Protein AF-A0A8S3I400-F1 (afdb_monomer_lite)

Sequence (144 aa):
MKLLLIFNLLINSFGHQGDKDVPHAIVFVHHGLHIEIQIDCKNGRNDIAGIKDVIIESALTTIVDCEDSIAAVDVYDKIQLYRNWLGLMKGNFEARLMQGHKTIVRELHPDRIYNPKTDNELRLSSRSLLFIRHVGRLLYTDVI

InterPro domains:
  IPR006253 Malate synthase G [PTHR42739] (15-144)
  IPR011076 Malate synthase superfamily [SSF51645] (14-143)
  IPR046363 Malate synthase, N-terminal and TIM-barrel domains [G3DSA:3.20.20.360] (20-144)

Secondary structure (DSSP, 8-state):
-HHHHHHHHHHH-SEEEE-SSSEEEEEEEETTEEEEEEE-TTTSTTSTT-EEEEEE----EEEEESSTTS---SHHHHHHHHHHHHHHHHT--EEEEEETTEEEEEEPPPPEEEEESSSS-EEE--SPEEEEE---TT---TT-

Structure (mmCIF, N/CA/C/O backbone):
data_AF-A0A8S3I400-F1
#
_entry.id   AF-A0A8S3I400-F1
#
loop_
_atom_site.group_PDB
_atom_site.id
_atom_site.type_symbol
_atom_site.label_atom_id
_atom_site.label_alt_id
_atom_site.label_comp_id
_atom_site.label_asym_id
_atom_site.label_entity_id
_atom_site.label_seq_id
_atom_site.pdbx_PDB_ins_code
_atom_site.Cartn_x
_atom_site.Cartn_y
_atom_site.Cartn_z
_atom_site.occupancy
_atom_site.B_iso_or_equiv
_atom_site.auth_seq_id
_atom_site.auth_comp_id
_atom_site.auth_asym_id
_atom_site.auth_atom_id
_atom_site.pdbx_PDB_model_num
ATOM 1 N N . MET A 1 1 ? -20.580 12.232 27.233 1.00 61.66 1 MET A N 1
ATOM 2 C CA . MET A 1 1 ? -20.770 12.555 25.798 1.00 61.66 1 MET A CA 1
ATOM 3 C C . MET A 1 1 ? -19.724 11.884 24.900 1.00 61.66 1 MET A C 1
ATOM 5 O O . MET A 1 1 ? -20.120 11.188 23.981 1.00 61.66 1 MET A O 1
ATOM 9 N N . LYS A 1 2 ? -18.416 12.001 25.192 1.00 67.94 2 LYS A N 1
ATOM 10 C CA . LYS A 1 2 ? -17.308 11.408 24.407 1.00 67.94 2 LYS A CA 1
ATOM 11 C C . LYS A 1 2 ? -17.370 9.873 24.255 1.00 67.94 2 LYS A C 1
ATOM 13 O O . LYS A 1 2 ? -17.333 9.379 23.136 1.00 67.94 2 LYS A O 1
ATOM 18 N N . LEU A 1 3 ? -17.580 9.138 25.358 1.00 66.88 3 LEU A N 1
ATOM 19 C CA . LEU A 1 3 ? -17.759 7.674 25.333 1.00 66.88 3 LEU A CA 1
ATOM 20 C C . LEU A 1 3 ? -18.940 7.232 24.456 1.00 66.88 3 LEU A C 1
ATOM 22 O O . LEU A 1 3 ? -18.824 6.267 23.717 1.00 66.88 3 LEU A O 1
ATOM 26 N N . LEU A 1 4 ? -20.063 7.957 24.509 1.00 71.19 4 LEU A N 1
ATOM 27 C CA . LEU A 1 4 ? -21.263 7.634 23.730 1.00 71.19 4 LEU A CA 1
ATOM 28 C C . LEU A 1 4 ? -20.998 7.745 22.218 1.00 71.19 4 LEU A C 1
ATOM 30 O O . LEU A 1 4 ? -21.506 6.955 21.429 1.00 71.19 4 LEU A O 1
ATOM 34 N N . LEU A 1 5 ? -20.173 8.717 21.821 1.00 73.62 5 LEU A N 1
ATOM 35 C CA . LEU A 1 5 ? -19.818 8.966 20.426 1.00 73.62 5 LEU A CA 1
ATOM 36 C C . LEU A 1 5 ? -18.880 7.874 19.887 1.00 73.62 5 LEU A C 1
ATOM 38 O O . LEU A 1 5 ? -19.126 7.333 18.812 1.00 73.62 5 LEU A O 1
ATOM 42 N N . ILE A 1 6 ? -17.868 7.487 20.672 1.00 75.38 6 ILE A N 1
ATOM 43 C CA . ILE A 1 6 ? -16.962 6.370 20.349 1.00 75.38 6 ILE A CA 1
ATOM 44 C C . ILE A 1 6 ? -17.730 5.043 20.30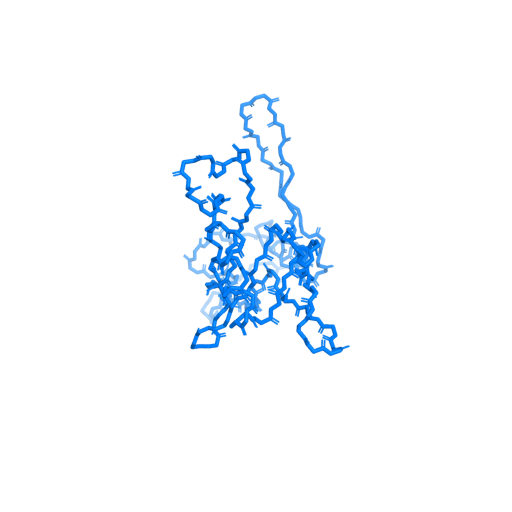3 1.00 75.38 6 ILE A C 1
ATOM 46 O O . ILE A 1 6 ? -17.540 4.253 19.382 1.00 75.38 6 ILE A O 1
ATOM 50 N N . PHE A 1 7 ? -18.652 4.822 21.241 1.00 76.25 7 PHE A N 1
ATOM 51 C CA . PHE A 1 7 ? -19.504 3.635 21.255 1.00 76.25 7 PHE A CA 1
ATOM 52 C C . PHE A 1 7 ? -20.359 3.531 19.982 1.00 76.25 7 PHE A C 1
ATOM 54 O O . PHE A 1 7 ? -20.394 2.480 19.346 1.00 76.25 7 PHE A O 1
ATOM 61 N N . ASN A 1 8 ? -20.973 4.634 19.540 1.00 76.94 8 ASN A N 1
ATOM 62 C CA . ASN A 1 8 ? -21.741 4.667 18.289 1.00 76.94 8 ASN A CA 1
ATOM 63 C C . ASN A 1 8 ? -20.881 4.403 17.043 1.00 76.94 8 ASN A C 1
ATOM 65 O O . ASN A 1 8 ? -21.329 3.724 16.116 1.00 76.94 8 ASN A O 1
ATOM 69 N N . LEU A 1 9 ? -19.644 4.906 17.019 1.00 77.62 9 LEU A N 1
ATOM 70 C CA . LEU A 1 9 ? -18.678 4.607 15.959 1.00 77.62 9 LEU A CA 1
ATOM 71 C C . LEU A 1 9 ? -18.326 3.115 15.939 1.00 77.62 9 LEU A C 1
ATOM 73 O O . LEU A 1 9 ? -18.362 2.484 14.881 1.00 77.62 9 LEU A O 1
ATOM 77 N N . LEU A 1 10 ? -18.078 2.524 17.110 1.00 78.81 10 LEU A N 1
ATOM 78 C CA . LEU A 1 10 ? -17.818 1.095 17.227 1.00 78.81 10 LEU A CA 1
ATOM 79 C C . LEU A 1 10 ? -19.000 0.253 16.751 1.00 78.81 10 LEU A C 1
ATOM 81 O O . LEU A 1 10 ? -18.757 -0.779 16.153 1.00 78.81 10 LEU A O 1
ATOM 85 N N . ILE A 1 11 ? -20.262 0.662 16.909 1.00 79.56 11 ILE A N 1
ATOM 86 C CA . ILE A 1 11 ? -21.420 -0.118 16.415 1.00 79.56 11 ILE A CA 1
ATOM 87 C C . ILE A 1 11 ? -21.418 -0.290 14.891 1.00 79.56 11 ILE A C 1
ATOM 89 O O . ILE A 1 11 ? -21.840 -1.339 14.404 1.00 79.56 11 ILE A O 1
ATOM 93 N N . ASN A 1 12 ? -20.858 0.657 14.137 1.00 82.44 12 ASN A N 1
ATOM 94 C CA . ASN A 1 12 ? -20.844 0.623 12.667 1.00 82.44 12 ASN A CA 1
ATOM 95 C C . ASN A 1 12 ? -19.463 0.322 12.060 1.00 82.44 12 ASN A C 1
ATOM 97 O O . ASN A 1 12 ? -19.325 0.261 10.843 1.00 82.44 12 ASN A O 1
ATOM 101 N N . SER A 1 13 ? -18.439 0.117 12.892 1.00 89.44 13 SER A N 1
ATOM 102 C CA . SER A 1 13 ? -17.085 -0.200 12.430 1.00 89.44 13 SER A CA 1
ATOM 103 C C . SER A 1 13 ? -16.939 -1.615 11.854 1.00 89.44 13 SER A C 1
ATOM 105 O O . SER A 1 13 ? -17.728 -2.518 12.137 1.00 89.44 13 SER A O 1
ATOM 107 N N . PHE A 1 14 ? -15.886 -1.806 11.069 1.00 91.19 14 PHE A N 1
ATOM 108 C CA . PHE A 1 14 ? -15.408 -3.100 10.586 1.00 91.19 14 PHE A CA 1
ATOM 109 C C . PHE A 1 14 ? -14.427 -3.751 11.581 1.00 91.19 14 PHE A C 1
ATOM 111 O O . PHE A 1 14 ? -14.373 -4.972 11.709 1.00 91.19 14 PHE A O 1
ATOM 118 N N . GLY A 1 15 ? -13.712 -2.933 12.358 1.00 93.94 15 GLY A N 1
ATOM 119 C CA . GLY A 1 15 ? -12.801 -3.365 13.415 1.00 93.94 15 GLY A CA 1
ATOM 120 C C . GLY A 1 15 ? -12.207 -2.184 14.181 1.00 93.94 15 GLY A C 1
ATOM 121 O O . GLY A 1 15 ? -12.598 -1.030 13.978 1.00 93.94 15 GLY A O 1
ATOM 122 N N . HIS A 1 16 ? -11.260 -2.469 15.069 1.00 94.31 16 HIS A N 1
ATOM 123 C CA . HIS A 1 16 ? -10.583 -1.463 15.893 1.00 94.31 16 HIS A CA 1
ATOM 124 C C . HIS A 1 16 ? -9.183 -1.924 16.315 1.00 94.31 16 HIS A C 1
ATOM 126 O O . HIS A 1 16 ? -8.850 -3.096 16.174 1.00 94.31 16 HIS A O 1
ATOM 132 N N . GLN A 1 17 ? -8.365 -1.019 16.844 1.00 94.81 17 GLN A N 1
ATOM 133 C CA . GLN A 1 17 ? -7.117 -1.354 17.534 1.00 94.81 17 GLN A CA 1
ATOM 134 C C . GLN A 1 17 ? -7.123 -0.785 18.952 1.00 94.81 17 GLN A C 1
ATOM 136 O O . GLN A 1 17 ? -7.634 0.313 19.199 1.00 94.81 17 GLN A O 1
ATOM 141 N N . GLY A 1 18 ? -6.490 -1.520 19.866 1.00 91.88 18 GLY A N 1
ATOM 142 C CA . GLY A 1 18 ? -6.445 -1.192 21.288 1.00 91.88 18 GLY A CA 1
ATOM 143 C C . GLY A 1 18 ? -7.588 -1.821 22.074 1.00 91.88 18 GLY A C 1
ATOM 144 O O . GLY A 1 18 ? -8.232 -2.762 21.610 1.00 91.88 18 GLY A O 1
ATOM 145 N N . ASP A 1 19 ? -7.794 -1.299 23.280 1.00 89.12 19 ASP A N 1
ATOM 146 C CA . ASP A 1 19 ? -8.906 -1.690 24.140 1.00 89.12 19 ASP A CA 1
ATOM 147 C C . ASP A 1 19 ? -10.235 -1.261 23.501 1.00 89.12 19 ASP A C 1
ATOM 149 O O . ASP A 1 19 ? -10.331 -0.191 22.899 1.00 89.12 19 ASP A O 1
ATOM 153 N N . LYS A 1 20 ? -11.270 -2.085 23.641 1.00 84.44 20 LYS A N 1
ATOM 154 C CA . LYS A 1 20 ? -12.608 -1.802 23.127 1.00 84.44 20 LYS A CA 1
ATOM 155 C C . LYS A 1 20 ? -13.225 -0.561 23.770 1.00 84.44 20 LYS A C 1
ATOM 157 O O . LYS A 1 20 ? -13.954 0.163 23.093 1.00 84.44 20 LYS A O 1
ATOM 162 N N . ASP A 1 21 ? -12.919 -0.299 25.038 1.00 85.38 21 ASP A N 1
ATOM 163 C CA . ASP A 1 21 ? -13.467 0.853 25.761 1.00 85.38 21 ASP A CA 1
ATOM 164 C C . ASP A 1 21 ? -12.724 2.154 25.423 1.00 85.38 21 ASP A C 1
ATOM 166 O O . ASP A 1 21 ? -13.293 3.248 25.496 1.00 85.38 21 ASP A O 1
ATOM 170 N N . VAL A 1 22 ? -11.453 2.040 25.018 1.00 88.06 22 VAL A N 1
ATOM 171 C CA . VAL A 1 22 ? -10.588 3.171 24.652 1.00 88.06 22 VAL A CA 1
ATOM 172 C C . VAL A 1 22 ? -9.752 2.820 23.408 1.00 88.06 22 VAL A C 1
ATOM 174 O O . VAL A 1 22 ? -8.528 2.662 23.499 1.00 88.06 22 VAL A O 1
ATOM 177 N N . PRO A 1 23 ? -10.384 2.682 22.228 1.00 92.69 23 PRO A N 1
ATOM 178 C CA . PRO A 1 23 ? -9.670 2.326 21.010 1.00 92.69 23 PRO A CA 1
ATOM 179 C C . PRO A 1 23 ? -8.771 3.483 20.573 1.00 92.69 23 PRO A C 1
ATOM 181 O O . PRO A 1 23 ? -9.149 4.651 20.678 1.00 92.69 23 PRO A O 1
ATOM 184 N N . HIS A 1 24 ? -7.598 3.166 20.027 1.00 94.94 24 HIS A N 1
ATOM 185 C CA . HIS A 1 24 ? -6.723 4.167 19.401 1.00 94.94 24 HIS A CA 1
ATOM 186 C C . HIS A 1 24 ? -6.878 4.217 17.875 1.00 94.94 24 HIS A C 1
ATOM 188 O O . HIS A 1 24 ? -6.395 5.154 17.238 1.00 94.94 24 HIS A O 1
ATOM 194 N N . ALA A 1 25 ? -7.577 3.244 17.285 1.00 95.56 25 ALA A N 1
ATOM 195 C CA . ALA A 1 25 ? -8.002 3.276 15.891 1.00 95.56 25 ALA A CA 1
ATOM 196 C C . ALA A 1 25 ? -9.342 2.554 15.714 1.00 95.56 25 ALA A C 1
ATOM 198 O O . ALA A 1 25 ? -9.575 1.516 16.334 1.00 95.56 25 ALA A O 1
ATOM 199 N N . ILE A 1 26 ? -10.205 3.081 14.849 1.00 95.19 26 ILE A N 1
ATOM 200 C CA . ILE A 1 26 ? -11.470 2.452 14.448 1.00 95.19 26 ILE A CA 1
ATOM 201 C C . ILE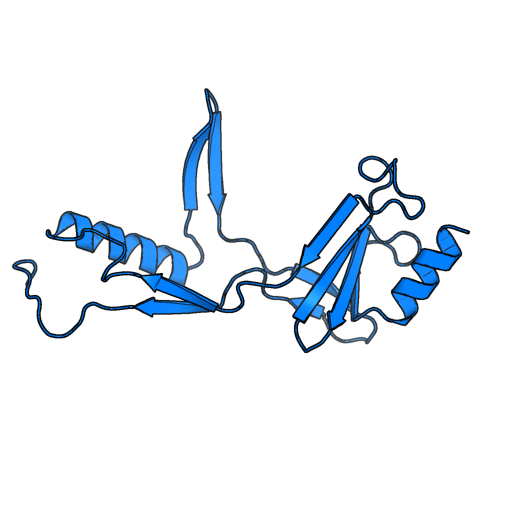 A 1 26 ? -11.516 2.444 12.924 1.00 95.19 26 ILE A C 1
ATOM 203 O O . ILE A 1 26 ? -11.361 3.498 12.309 1.00 95.19 26 ILE A O 1
ATOM 207 N N . VAL A 1 27 ? -11.726 1.274 12.319 1.00 95.56 27 VAL A N 1
ATOM 208 C CA . VAL A 1 27 ? -11.762 1.118 10.859 1.00 95.56 27 VAL A CA 1
ATOM 209 C C . VAL A 1 27 ? -13.187 0.895 10.366 1.00 95.56 27 VAL A C 1
ATOM 211 O O . VAL A 1 27 ? -13.958 0.150 10.969 1.00 95.56 27 VAL A O 1
ATOM 214 N N . PHE A 1 28 ? -13.530 1.540 9.259 1.00 94.75 28 PHE A N 1
ATOM 215 C CA . PHE A 1 28 ? -14.806 1.466 8.555 1.00 94.75 28 PHE A CA 1
ATOM 216 C C . PHE A 1 28 ? -14.575 1.048 7.109 1.00 94.75 28 PHE A C 1
ATOM 218 O O . PHE A 1 28 ? -13.464 1.179 6.598 1.00 94.75 28 PHE A O 1
ATOM 225 N N . VAL A 1 29 ? -15.640 0.601 6.445 1.00 93.19 29 VAL A N 1
ATOM 226 C CA . VAL A 1 29 ? -15.639 0.323 5.007 1.00 93.19 29 VAL A CA 1
ATOM 227 C C . VAL A 1 29 ? -16.774 1.096 4.352 1.00 93.19 29 VAL A C 1
ATOM 229 O O . VAL A 1 29 ? -17.924 1.007 4.786 1.00 93.19 29 VAL A O 1
ATOM 232 N N . HIS A 1 30 ? -16.459 1.838 3.293 1.00 93.94 30 HIS A N 1
ATOM 233 C CA . HIS A 1 30 ? -17.443 2.528 2.467 1.00 93.94 30 HIS A CA 1
ATOM 234 C C . HIS A 1 30 ? -17.066 2.400 0.990 1.00 93.94 30 HIS A C 1
ATOM 236 O O . HIS A 1 30 ? -15.926 2.650 0.618 1.00 93.94 30 HIS A O 1
ATOM 242 N N . HIS A 1 31 ? -18.011 1.963 0.151 1.00 95.56 31 HIS A N 1
ATOM 243 C CA . HIS A 1 31 ? -17.766 1.635 -1.265 1.00 95.56 31 HIS A CA 1
ATOM 244 C C . HIS A 1 31 ? -16.550 0.714 -1.495 1.00 95.56 31 HIS A C 1
ATOM 246 O O . HIS A 1 31 ? -15.833 0.850 -2.480 1.00 95.56 31 HIS A O 1
ATOM 252 N N . GLY A 1 32 ? -16.313 -0.225 -0.574 1.00 93.06 32 GLY A N 1
ATOM 253 C CA . GLY A 1 32 ? -15.189 -1.162 -0.645 1.00 93.06 32 GLY A CA 1
ATOM 254 C C . GLY A 1 32 ? -13.828 -0.580 -0.251 1.00 93.06 32 GLY A C 1
ATOM 255 O O . GLY A 1 32 ? -12.852 -1.317 -0.300 1.00 93.06 32 GLY A O 1
ATOM 256 N N . LEU A 1 33 ? -13.759 0.692 0.161 1.00 95.38 33 LEU A N 1
ATOM 257 C CA . LEU A 1 33 ? -12.539 1.341 0.645 1.00 95.38 33 LEU A CA 1
ATOM 258 C C . LEU A 1 33 ? -12.546 1.471 2.166 1.00 95.38 33 LEU A C 1
ATOM 260 O O . LEU A 1 33 ? -13.573 1.803 2.773 1.00 95.38 33 LEU A O 1
ATOM 264 N N . HIS A 1 34 ? -11.384 1.252 2.770 1.00 95.75 34 HIS A N 1
ATOM 265 C CA . HIS A 1 34 ? -11.196 1.371 4.208 1.00 95.75 34 HIS A CA 1
ATOM 266 C C . HIS A 1 34 ? -10.922 2.817 4.637 1.00 95.75 34 HIS A C 1
ATOM 268 O O . HIS A 1 34 ? -10.152 3.552 4.014 1.00 95.75 34 HIS A O 1
ATOM 274 N N . ILE A 1 35 ? -11.528 3.210 5.758 1.00 96.75 35 ILE A N 1
ATOM 275 C CA . ILE A 1 35 ? -11.298 4.497 6.421 1.00 96.75 35 ILE A CA 1
ATOM 276 C C . ILE A 1 35 ? -10.974 4.215 7.883 1.00 96.75 35 ILE A C 1
ATOM 278 O O . ILE A 1 35 ? -11.775 3.605 8.587 1.00 96.75 35 ILE A O 1
ATOM 282 N N . GLU A 1 36 ? -9.818 4.665 8.355 1.00 96.38 36 GLU A N 1
ATOM 283 C CA . GLU A 1 36 ? -9.401 4.547 9.749 1.00 96.38 36 GLU A CA 1
ATOM 284 C C . GLU A 1 36 ? -9.444 5.907 10.436 1.00 96.38 36 GLU A C 1
ATOM 286 O O . GLU A 1 36 ? -8.751 6.842 10.042 1.00 96.38 36 GLU A O 1
ATOM 291 N N . ILE A 1 37 ? -10.219 5.993 11.512 1.00 95.88 37 ILE A N 1
ATOM 292 C CA . ILE A 1 37 ? -10.195 7.127 12.430 1.00 95.88 37 ILE A CA 1
ATOM 293 C C . ILE A 1 37 ? -9.192 6.806 13.531 1.00 95.88 37 ILE A C 1
ATOM 295 O O . ILE A 1 37 ? -9.379 5.837 14.272 1.00 95.88 37 ILE A O 1
ATOM 299 N N . GLN A 1 38 ? -8.148 7.622 13.658 1.00 96.50 38 GLN A N 1
AT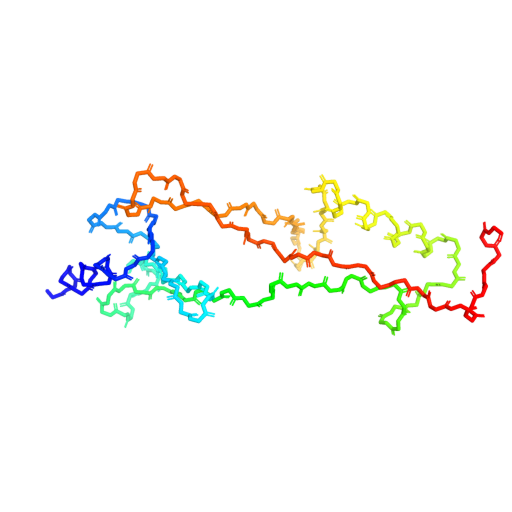OM 300 C CA . GLN A 1 38 ? -7.166 7.476 14.724 1.00 96.50 38 GLN A CA 1
ATOM 301 C C . GLN A 1 38 ? -7.494 8.381 15.908 1.00 96.50 38 GLN A C 1
ATOM 303 O O . GLN A 1 38 ? -7.730 9.581 15.749 1.00 96.50 38 GLN A O 1
ATOM 308 N N . ILE A 1 39 ? -7.442 7.816 17.110 1.00 94.50 39 ILE A N 1
ATOM 309 C CA . ILE A 1 39 ? -7.822 8.486 18.352 1.00 94.50 39 ILE A CA 1
ATOM 310 C C . ILE A 1 39 ? -6.601 8.558 19.267 1.00 94.50 39 ILE A C 1
ATOM 312 O O . ILE A 1 39 ? -5.951 7.557 19.560 1.00 94.50 39 ILE A O 1
ATOM 316 N N . ASP A 1 40 ? -6.286 9.766 19.721 1.00 94.19 40 ASP A N 1
ATOM 317 C CA . ASP A 1 40 ? -5.239 10.036 20.699 1.00 94.19 40 ASP A CA 1
ATOM 318 C C . ASP A 1 40 ? -5.555 11.363 21.384 1.00 94.19 40 ASP A C 1
ATOM 320 O O . ASP A 1 40 ? -5.443 12.427 20.782 1.00 94.19 40 ASP A O 1
ATOM 324 N N . CYS A 1 41 ? -5.921 11.328 22.664 1.00 88.94 41 CYS A N 1
ATOM 325 C CA . CYS A 1 41 ? -6.326 12.538 23.380 1.00 88.94 41 CYS A CA 1
ATOM 326 C C . CYS A 1 41 ? -5.202 13.579 23.519 1.00 88.94 41 CYS A C 1
ATOM 328 O O . CYS A 1 41 ? -5.499 14.762 23.688 1.00 88.94 41 CYS A O 1
ATOM 330 N N . LYS A 1 42 ? -3.926 13.173 23.449 1.00 93.44 42 LYS A N 1
ATOM 331 C CA . LYS A 1 42 ? -2.798 14.108 23.534 1.00 93.44 42 LYS A CA 1
ATOM 332 C C . LYS A 1 42 ? -2.644 14.894 22.234 1.00 93.44 42 LYS A C 1
ATOM 334 O O . LYS A 1 42 ? -2.472 16.112 22.271 1.00 93.44 42 LYS A O 1
ATOM 339 N N . ASN A 1 43 ? -2.718 14.196 21.102 1.00 94.38 43 ASN A N 1
ATOM 340 C CA . ASN A 1 43 ? -2.499 14.777 19.776 1.00 94.38 43 ASN A CA 1
ATOM 341 C C . ASN A 1 43 ? -3.790 15.348 19.153 1.00 94.38 43 ASN A C 1
ATOM 343 O O . ASN A 1 43 ? -3.743 16.375 18.487 1.00 94.38 43 ASN A O 1
ATOM 347 N N . GLY A 1 44 ? -4.949 14.763 19.455 1.00 91.31 44 GLY A N 1
ATOM 348 C CA . GLY A 1 44 ? -6.292 15.198 19.053 1.00 91.31 44 GLY A CA 1
ATOM 349 C C . GLY A 1 44 ? -6.981 16.112 20.070 1.00 91.31 44 GLY A C 1
ATOM 350 O O . GLY A 1 44 ? -8.203 16.119 20.175 1.00 91.31 44 GLY A O 1
ATOM 351 N N . ARG A 1 45 ? -6.220 16.872 20.868 1.00 92.69 45 ARG A N 1
ATOM 352 C CA . ARG A 1 45 ? -6.746 17.687 21.987 1.00 92.69 45 ARG A CA 1
ATOM 353 C C . ARG A 1 45 ? -7.784 18.747 21.589 1.00 92.69 45 ARG A C 1
ATOM 355 O O . ARG A 1 45 ? -8.545 19.194 22.439 1.00 92.69 45 ARG A O 1
ATOM 362 N N . ASN A 1 46 ? -7.790 19.156 20.320 1.00 92.69 46 ASN A N 1
ATOM 363 C CA . ASN A 1 46 ? -8.729 20.141 19.780 1.00 92.69 46 ASN A CA 1
ATOM 364 C C . ASN A 1 46 ? -10.041 19.504 19.290 1.00 92.69 46 ASN A C 1
ATOM 366 O O . ASN A 1 46 ? -10.962 20.227 18.921 1.00 92.69 46 ASN A O 1
ATOM 370 N N . ASP A 1 47 ? -10.127 18.174 19.277 1.00 91.19 47 ASP A N 1
ATOM 371 C CA . ASP A 1 47 ? -11.309 17.432 18.867 1.00 91.19 47 ASP A CA 1
ATOM 372 C C . ASP A 1 47 ? -12.042 16.850 20.087 1.00 91.19 47 ASP A C 1
ATOM 374 O O . ASP A 1 47 ? -11.450 16.267 21.005 1.00 91.19 47 ASP A O 1
ATOM 378 N N . ILE A 1 48 ? -13.372 16.981 20.093 1.00 89.00 48 ILE A N 1
ATOM 379 C CA . ILE A 1 48 ? -14.206 16.533 21.216 1.00 89.00 48 ILE A CA 1
ATO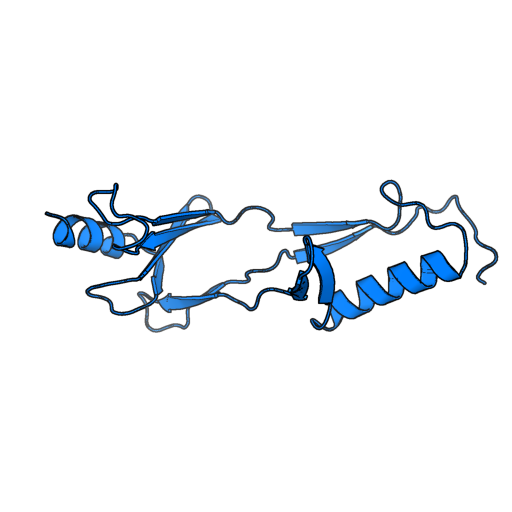M 380 C C . ILE A 1 48 ? -14.093 15.020 21.399 1.00 89.00 48 ILE A C 1
ATOM 382 O O . ILE A 1 48 ? -14.086 14.571 22.543 1.00 89.00 48 ILE A O 1
ATOM 386 N N . ALA A 1 49 ? -13.948 14.242 20.324 1.00 87.25 49 ALA A N 1
ATOM 387 C CA . ALA A 1 49 ? -13.757 12.793 20.349 1.00 87.25 49 ALA A CA 1
ATOM 388 C C . ALA A 1 49 ? -12.281 12.372 20.506 1.00 87.25 49 ALA A C 1
ATOM 390 O O . ALA A 1 49 ? -12.013 11.220 20.838 1.00 87.25 49 ALA A O 1
ATOM 391 N N . GLY A 1 50 ? -11.333 13.313 20.446 1.00 92.06 50 GLY A N 1
ATOM 392 C CA . GLY A 1 50 ? -9.899 13.035 20.540 1.00 92.06 50 GLY A CA 1
ATOM 393 C C . GLY A 1 50 ? -9.314 12.481 19.242 1.00 92.06 50 GLY A C 1
ATOM 394 O O . GLY A 1 50 ? -8.292 11.797 19.287 1.00 92.06 50 GLY A O 1
ATOM 395 N N . ILE A 1 51 ? -9.967 12.735 18.105 1.00 93.50 51 ILE A N 1
ATOM 396 C CA . ILE A 1 51 ? -9.486 12.323 16.786 1.00 93.50 51 ILE A CA 1
ATOM 397 C C . ILE A 1 51 ? -8.189 13.076 16.482 1.00 93.50 51 ILE A C 1
ATOM 399 O O . ILE A 1 51 ? -8.153 14.307 16.525 1.00 93.50 51 ILE A O 1
ATOM 403 N N . LYS A 1 52 ? -7.118 12.332 16.193 1.00 96.19 52 LYS A N 1
ATOM 404 C CA . LYS A 1 52 ? -5.826 12.903 15.784 1.00 96.19 52 LYS A CA 1
ATOM 405 C C . LYS A 1 52 ? -5.625 12.906 14.272 1.00 96.19 52 LYS A C 1
ATOM 407 O O . LYS A 1 52 ? -4.914 13.773 13.782 1.00 96.19 52 LYS A O 1
ATOM 412 N N . ASP A 1 53 ? -6.201 11.935 13.565 1.00 97.19 53 ASP A N 1
ATOM 413 C CA . ASP A 1 53 ? -5.996 11.760 12.128 1.00 97.19 53 ASP A CA 1
ATOM 414 C C . ASP A 1 53 ? -7.086 10.871 11.509 1.00 97.19 53 ASP A C 1
ATOM 416 O O . ASP A 1 53 ? -7.763 10.113 12.217 1.00 97.19 53 ASP A O 1
ATOM 420 N N . VAL A 1 54 ? -7.222 10.946 10.186 1.00 96.19 54 VAL A N 1
ATOM 421 C CA . VAL A 1 54 ? -8.081 10.079 9.375 1.00 96.19 54 VAL A CA 1
ATOM 422 C C . VAL A 1 54 ? -7.258 9.517 8.221 1.00 96.19 54 VAL A C 1
ATOM 424 O O . VAL A 1 54 ? -6.831 10.247 7.330 1.00 96.19 54 VAL A O 1
ATOM 427 N N . ILE A 1 55 ? -7.066 8.201 8.219 1.00 96.81 55 ILE A N 1
ATOM 428 C CA . ILE A 1 55 ? -6.313 7.495 7.183 1.00 96.81 55 ILE A CA 1
ATOM 429 C C . ILE A 1 55 ? -7.293 6.872 6.198 1.00 96.81 55 ILE A C 1
ATOM 431 O O . ILE A 1 55 ? -8.209 6.150 6.587 1.00 96.81 55 ILE A O 1
ATOM 435 N N . ILE A 1 56 ? -7.079 7.145 4.914 1.00 96.56 56 ILE A N 1
ATOM 436 C CA . ILE A 1 56 ? -7.947 6.695 3.828 1.00 96.56 56 ILE A CA 1
ATOM 437 C C . ILE A 1 56 ? -7.166 5.736 2.933 1.00 96.56 56 ILE A C 1
ATOM 439 O O . ILE A 1 56 ? -6.096 6.072 2.413 1.00 96.56 56 ILE A O 1
ATOM 443 N N . GLU A 1 57 ? -7.718 4.543 2.734 1.00 97.25 57 GLU A N 1
ATOM 444 C CA . GLU A 1 57 ? -7.239 3.622 1.713 1.00 97.25 57 GLU A CA 1
ATOM 445 C C . GLU A 1 57 ? -7.461 4.231 0.324 1.00 97.25 57 GLU A C 1
ATOM 447 O O . GLU A 1 57 ? -8.557 4.677 -0.012 1.00 97.25 57 GLU A O 1
ATOM 452 N N . SER A 1 58 ? -6.396 4.300 -0.471 1.00 95.94 58 SER A N 1
ATOM 453 C CA . SER A 1 58 ? -6.390 5.105 -1.696 1.00 95.94 58 SER A CA 1
ATOM 454 C C . SER A 1 58 ? -5.653 4.422 -2.841 1.00 95.94 58 SER A C 1
ATOM 456 O O . SER A 1 58 ? -6.287 3.889 -3.746 1.00 95.94 58 SER A O 1
ATOM 458 N N . ALA A 1 59 ? -4.320 4.423 -2.821 1.00 97.19 59 ALA A N 1
ATOM 459 C CA . ALA A 1 59 ? -3.495 3.792 -3.849 1.00 97.19 59 ALA A CA 1
ATOM 460 C C . ALA A 1 59 ? -3.560 2.254 -3.744 1.00 97.19 59 ALA A C 1
ATOM 462 O O . ALA A 1 59 ? -2.625 1.621 -3.263 1.00 97.19 59 ALA A O 1
ATOM 463 N N . LEU A 1 60 ? -4.683 1.667 -4.176 1.00 97.56 60 LEU A N 1
ATOM 464 C CA . LEU A 1 60 ? -4.929 0.219 -4.173 1.00 97.56 60 LEU A CA 1
ATOM 465 C C . LEU A 1 60 ? -3.940 -0.532 -5.067 1.00 97.56 60 LEU A C 1
ATOM 467 O O . LEU A 1 60 ? -3.504 -1.635 -4.743 1.00 97.56 60 LEU A O 1
ATOM 471 N N . THR A 1 61 ? -3.607 0.077 -6.204 1.00 98.19 61 THR A N 1
ATOM 472 C CA . THR A 1 61 ? -2.649 -0.447 -7.173 1.00 98.19 61 THR A CA 1
ATOM 473 C C . THR A 1 61 ? -1.636 0.623 -7.550 1.00 98.19 61 THR A C 1
ATOM 475 O O . THR A 1 61 ? -1.959 1.811 -7.614 1.00 98.19 61 THR A O 1
ATOM 478 N N . THR A 1 62 ? -0.411 0.208 -7.852 1.00 98.38 62 THR A N 1
ATOM 479 C CA . THR A 1 62 ? 0.671 1.091 -8.284 1.00 98.38 62 THR A CA 1
ATOM 480 C C . THR A 1 62 ? 1.420 0.432 -9.423 1.00 98.38 62 THR A C 1
ATOM 482 O O . THR A 1 62 ? 1.781 -0.739 -9.346 1.00 98.38 62 THR A O 1
ATOM 485 N N . ILE A 1 63 ? 1.672 1.197 -10.478 1.00 98.38 63 ILE A N 1
ATOM 486 C CA . ILE A 1 63 ? 2.515 0.771 -11.589 1.00 98.38 63 ILE A CA 1
ATOM 487 C C . ILE A 1 63 ? 3.937 1.240 -11.284 1.00 98.38 63 ILE A C 1
ATOM 489 O O . ILE A 1 63 ? 4.206 2.439 -11.250 1.00 98.38 63 ILE A O 1
ATOM 493 N N . VAL A 1 64 ? 4.837 0.291 -11.039 1.00 97.88 64 VAL A N 1
ATOM 494 C CA . VAL A 1 64 ? 6.278 0.529 -10.986 1.00 97.88 64 VAL A CA 1
ATOM 495 C C . VAL A 1 64 ? 6.763 0.656 -12.417 1.00 97.88 64 VAL A C 1
ATOM 497 O O . VAL A 1 64 ? 6.769 -0.303 -13.192 1.00 97.88 64 VAL A O 1
ATOM 500 N N . ASP A 1 65 ? 7.098 1.880 -12.782 1.00 97.88 65 ASP A N 1
ATOM 501 C CA . ASP A 1 65 ? 7.311 2.240 -14.165 1.00 97.88 65 ASP A CA 1
ATOM 502 C C . ASP A 1 65 ? 8.777 2.112 -14.581 1.00 97.88 65 ASP A C 1
ATOM 504 O O . ASP A 1 65 ? 9.676 2.625 -13.917 1.00 97.88 65 ASP A O 1
ATOM 508 N N . CYS A 1 66 ? 8.999 1.405 -15.686 1.00 96.31 66 CYS A N 1
ATOM 509 C CA . CYS A 1 66 ? 10.309 1.185 -16.288 1.00 96.31 66 CYS A CA 1
ATOM 510 C C . CYS A 1 66 ? 10.394 1.768 -17.710 1.00 96.31 66 CYS A C 1
ATOM 512 O O . CYS A 1 66 ? 11.311 1.414 -18.454 1.00 96.31 66 CYS A O 1
ATOM 514 N N . GLU A 1 67 ? 9.422 2.604 -18.089 1.00 95.81 67 GLU A N 1
ATOM 515 C CA . GLU A 1 67 ? 9.257 3.166 -19.428 1.00 95.81 67 GLU A CA 1
ATOM 516 C C . GLU A 1 67 ? 9.396 4.699 -19.407 1.00 95.81 67 GLU A C 1
ATOM 518 O O . GLU A 1 67 ? 10.517 5.196 -19.356 1.00 95.81 67 GLU A O 1
ATOM 523 N N . ASP A 1 68 ? 8.296 5.458 -19.428 1.00 95.69 68 ASP A N 1
ATOM 524 C CA . ASP A 1 68 ? 8.354 6.892 -19.763 1.00 95.69 68 ASP A CA 1
ATOM 525 C C . ASP A 1 68 ? 8.656 7.826 -18.581 1.00 95.69 68 ASP A C 1
ATOM 527 O O . ASP A 1 68 ? 8.935 9.005 -18.795 1.00 95.69 68 ASP A O 1
ATOM 531 N N . SER A 1 69 ? 8.574 7.358 -17.329 1.00 97.12 69 SER A N 1
ATOM 532 C CA . SER A 1 69 ? 8.887 8.201 -16.157 1.00 97.12 69 SER A CA 1
ATOM 533 C C . SER A 1 69 ? 10.346 8.130 -15.703 1.00 97.12 69 SER A C 1
ATOM 535 O O . SER A 1 69 ? 10.713 8.783 -14.722 1.00 97.12 69 SER A O 1
ATOM 537 N N . ILE A 1 70 ? 11.188 7.365 -16.402 1.00 96.69 70 ILE A N 1
ATOM 538 C CA . ILE A 1 70 ? 12.599 7.179 -16.062 1.00 96.69 70 ILE A CA 1
ATOM 539 C C . ILE A 1 70 ? 13.504 7.347 -17.286 1.00 96.69 70 ILE A C 1
ATOM 541 O O . ILE A 1 70 ? 13.086 7.169 -18.425 1.00 96.69 70 ILE A O 1
ATOM 545 N N . ALA A 1 71 ? 14.781 7.630 -17.039 1.00 95.75 71 ALA A N 1
ATOM 546 C CA . ALA A 1 71 ? 15.836 7.497 -18.035 1.00 95.75 71 ALA A CA 1
ATOM 547 C C . ALA A 1 71 ? 16.705 6.296 -17.646 1.00 95.75 71 ALA A C 1
ATOM 549 O O . ALA A 1 71 ? 17.369 6.337 -16.615 1.00 95.75 71 ALA A O 1
ATOM 550 N N . ALA A 1 72 ? 16.651 5.221 -18.436 1.00 95.50 72 ALA A N 1
ATOM 551 C CA . ALA A 1 72 ? 17.481 4.034 -18.243 1.00 95.50 72 ALA A CA 1
ATOM 552 C C . ALA A 1 72 ? 18.049 3.562 -19.582 1.00 95.50 72 ALA A C 1
ATOM 554 O O . ALA A 1 72 ? 17.383 2.817 -20.316 1.00 95.50 72 ALA A O 1
ATOM 555 N N . VAL A 1 73 ? 19.254 4.036 -19.895 1.00 94.38 73 VAL A N 1
ATOM 556 C CA . VAL A 1 73 ? 19.859 3.947 -21.234 1.00 94.38 73 VAL A CA 1
ATOM 557 C C . VAL A 1 73 ? 21.023 2.968 -21.303 1.00 94.38 73 VAL A C 1
ATOM 559 O O . VAL A 1 73 ? 21.304 2.466 -22.386 1.00 94.38 73 VAL A O 1
ATOM 562 N N . ASP A 1 74 ? 21.657 2.663 -20.169 1.00 94.75 74 ASP A N 1
ATOM 563 C CA . ASP A 1 74 ? 22.798 1.752 -20.102 1.00 94.75 74 ASP A CA 1
ATOM 564 C C . ASP A 1 74 ? 22.577 0.567 -19.142 1.00 94.75 74 ASP A C 1
ATOM 566 O O . ASP A 1 74 ? 21.532 0.407 -18.498 1.00 94.75 74 ASP A O 1
ATOM 570 N N . VAL A 1 75 ? 23.582 -0.309 -19.063 1.00 96.56 75 VAL A N 1
ATOM 571 C CA . VAL A 1 75 ? 23.561 -1.497 -18.200 1.00 96.56 75 VAL A CA 1
ATOM 572 C C . VAL A 1 75 ? 23.423 -1.157 -16.714 1.00 96.56 75 VAL A C 1
ATOM 574 O O . VAL A 1 75 ? 22.761 -1.894 -15.977 1.00 96.56 75 VAL A O 1
ATOM 577 N N . TYR A 1 76 ? 24.013 -0.056 -16.251 1.00 96.50 76 TYR A N 1
ATOM 578 C CA . TYR A 1 76 ? 23.999 0.317 -14.840 1.00 96.50 76 TYR A CA 1
ATOM 579 C C . TYR A 1 76 ? 22.606 0.777 -14.414 1.00 96.50 76 TYR A C 1
ATOM 581 O O . TYR A 1 76 ? 22.116 0.332 -13.368 1.00 96.50 76 TYR A O 1
ATOM 589 N N . ASP A 1 77 ? 21.935 1.556 -15.264 1.00 96.19 77 ASP A N 1
ATOM 590 C CA . ASP A 1 77 ? 20.552 1.976 -15.040 1.00 96.19 77 ASP A CA 1
ATOM 591 C C . ASP A 1 77 ? 19.612 0.765 -14.947 1.00 96.19 77 ASP A C 1
ATOM 593 O O . ASP A 1 77 ? 18.807 0.644 -14.015 1.00 96.19 77 ASP A O 1
ATOM 597 N N . LYS A 1 78 ? 19.742 -0.186 -15.887 1.00 95.25 78 LYS A N 1
ATOM 598 C CA . LYS A 1 78 ? 18.923 -1.412 -15.905 1.00 95.25 78 LYS A CA 1
ATOM 599 C C . LYS A 1 78 ? 19.172 -2.270 -14.666 1.00 95.25 78 LYS A C 1
ATOM 601 O O . LYS A 1 78 ? 18.218 -2.762 -14.062 1.00 95.25 78 LYS A O 1
ATOM 606 N N . ILE A 1 79 ? 20.429 -2.416 -14.240 1.00 96.75 79 ILE A N 1
ATOM 607 C CA . ILE A 1 79 ? 20.774 -3.126 -13.002 1.00 96.75 79 ILE A CA 1
ATOM 608 C C . ILE A 1 79 ? 20.114 -2.458 -11.790 1.00 96.75 79 ILE A C 1
ATOM 610 O O . ILE A 1 79 ? 19.573 -3.159 -10.930 1.00 96.75 79 ILE A O 1
ATOM 614 N N . GLN A 1 80 ? 20.151 -1.126 -11.690 1.00 95.88 80 GLN A N 1
ATOM 615 C CA . GLN A 1 80 ? 19.527 -0.407 -10.577 1.00 95.88 80 GLN A CA 1
ATOM 616 C C . GLN A 1 80 ? 18.010 -0.611 -10.555 1.00 95.88 80 GLN A C 1
ATOM 618 O O . GLN A 1 80 ? 17.446 -0.941 -9.509 1.00 95.88 80 GLN A O 1
ATOM 623 N N . LEU A 1 81 ? 17.364 -0.486 -11.711 1.00 96.25 81 LEU A N 1
ATOM 624 C CA . LEU A 1 81 ? 15.933 -0.705 -11.874 1.00 96.25 81 LEU A CA 1
ATOM 625 C C . LEU A 1 81 ? 15.521 -2.119 -11.452 1.00 96.25 81 LEU A C 1
ATOM 627 O O . LEU A 1 81 ? 14.633 -2.283 -10.610 1.00 96.25 81 LEU A O 1
ATOM 631 N N . TYR A 1 82 ? 16.203 -3.146 -11.965 1.00 95.88 82 TYR A N 1
ATOM 632 C CA . TYR A 1 82 ? 15.887 -4.534 -11.625 1.00 95.88 82 TYR A CA 1
ATOM 633 C C . TYR A 1 82 ? 16.212 -4.871 -10.172 1.00 95.88 82 TYR A C 1
ATOM 635 O O . TYR A 1 82 ? 15.490 -5.654 -9.556 1.00 95.88 82 TYR A O 1
ATOM 643 N N . ARG A 1 83 ? 17.245 -4.256 -9.584 1.00 97.06 83 ARG A N 1
ATOM 644 C CA . ARG A 1 83 ? 17.533 -4.390 -8.151 1.00 97.06 83 ARG A CA 1
ATOM 645 C C . ARG A 1 83 ? 16.401 -3.817 -7.301 1.00 97.06 83 ARG A C 1
ATOM 647 O O . ARG A 1 83 ? 15.992 -4.469 -6.342 1.00 97.06 83 ARG A O 1
ATOM 654 N N . ASN A 1 84 ? 15.881 -2.645 -7.662 1.00 96.62 84 ASN A N 1
ATOM 655 C CA . ASN A 1 84 ? 14.757 -2.033 -6.956 1.00 96.62 84 ASN A CA 1
ATOM 656 C C . ASN A 1 84 ? 13.508 -2.914 -7.056 1.00 96.62 84 ASN A C 1
ATOM 658 O O . ASN A 1 84 ? 12.906 -3.247 -6.036 1.00 96.62 84 ASN A O 1
ATOM 662 N N . TRP A 1 85 ? 13.170 -3.363 -8.269 1.00 97.50 85 TRP A N 1
ATOM 663 C CA . TRP A 1 85 ? 12.047 -4.273 -8.489 1.00 97.50 85 TRP A CA 1
ATOM 664 C C . TRP A 1 85 ? 12.194 -5.581 -7.700 1.00 97.50 85 TRP A C 1
ATOM 666 O O . TRP A 1 85 ? 11.261 -6.006 -7.022 1.00 97.50 85 TRP A O 1
ATOM 676 N N . LEU A 1 86 ? 13.386 -6.185 -7.701 1.00 97.88 86 LEU A N 1
ATOM 677 C CA . LEU A 1 86 ? 13.670 -7.397 -6.932 1.00 97.88 86 LEU A CA 1
ATOM 678 C C . LEU A 1 86 ? 13.486 -7.184 -5.425 1.00 97.88 86 LEU A C 1
ATOM 680 O O . LEU A 1 86 ? 12.925 -8.051 -4.756 1.00 97.88 86 LEU A O 1
ATOM 684 N N . GLY A 1 87 ? 13.948 -6.050 -4.891 1.00 97.56 87 GLY A N 1
ATOM 685 C CA . GLY A 1 87 ? 13.758 -5.706 -3.482 1.00 97.56 87 GLY A CA 1
ATOM 686 C C . GLY A 1 87 ? 12.280 -5.573 -3.117 1.00 97.56 87 GLY A C 1
ATOM 687 O O . GLY A 1 87 ? 11.852 -6.075 -2.076 1.00 97.56 87 GLY A O 1
ATOM 688 N N . LEU A 1 88 ? 11.480 -4.954 -3.995 1.00 97.44 88 LEU A N 1
ATOM 689 C CA . LEU A 1 88 ? 10.029 -4.843 -3.812 1.00 97.44 88 LEU A CA 1
ATOM 690 C C . LEU A 1 88 ? 9.368 -6.226 -3.793 1.00 97.44 88 LEU A C 1
ATOM 692 O O . LEU A 1 88 ? 8.586 -6.514 -2.891 1.00 97.44 88 LEU A O 1
ATOM 696 N N . MET A 1 89 ? 9.733 -7.108 -4.730 1.00 97.31 89 MET A N 1
ATOM 697 C CA . MET A 1 89 ? 9.191 -8.473 -4.807 1.00 97.31 89 MET A CA 1
ATOM 698 C C . MET A 1 89 ? 9.619 -9.367 -3.639 1.00 97.31 89 MET A C 1
ATOM 700 O O . MET A 1 89 ? 8.865 -10.245 -3.229 1.00 97.31 89 MET A O 1
ATOM 704 N N . LYS A 1 90 ? 10.810 -9.140 -3.074 1.00 97.62 90 LYS A N 1
ATOM 705 C CA . LYS A 1 90 ? 11.284 -9.842 -1.870 1.00 97.62 90 LYS A CA 1
ATOM 706 C C . LYS A 1 90 ? 10.747 -9.252 -0.565 1.00 97.62 90 LYS A C 1
ATOM 708 O O . LYS A 1 90 ? 10.958 -9.850 0.486 1.00 97.62 90 LYS A O 1
ATOM 713 N N . GLY A 1 91 ? 10.091 -8.093 -0.611 1.00 96.06 91 GLY A N 1
ATOM 714 C CA . GLY A 1 91 ? 9.582 -7.417 0.580 1.00 96.06 91 GLY A CA 1
ATOM 715 C C . GLY A 1 91 ? 10.666 -6.785 1.462 1.00 96.06 91 GLY A C 1
ATOM 716 O O . GLY A 1 91 ? 10.376 -6.430 2.598 1.00 96.06 91 GLY A O 1
ATOM 717 N N . ASN A 1 92 ? 11.898 -6.637 0.964 1.00 95.25 92 ASN A N 1
ATOM 718 C CA . ASN A 1 92 ? 13.041 -6.111 1.722 1.00 95.25 92 ASN A CA 1
ATOM 719 C C . ASN A 1 92 ? 13.627 -4.825 1.116 1.00 95.25 92 ASN A C 1
ATOM 721 O O . ASN A 1 92 ? 14.788 -4.494 1.352 1.00 95.25 92 ASN A O 1
ATOM 725 N N . PHE A 1 93 ? 12.836 -4.119 0.305 1.00 96.12 93 PHE A N 1
ATOM 726 C CA . PHE A 1 93 ? 13.231 -2.832 -0.252 1.00 96.12 93 PHE A CA 1
ATOM 727 C C . PHE A 1 93 ? 13.311 -1.763 0.842 1.00 96.12 93 PHE A C 1
ATOM 729 O O . PHE A 1 93 ? 12.339 -1.529 1.563 1.00 96.12 93 PHE A O 1
ATOM 736 N N . GLU A 1 94 ? 14.450 -1.076 0.907 1.00 95.81 94 GLU A N 1
ATOM 737 C CA . GLU A 1 94 ? 14.667 0.082 1.766 1.00 95.81 94 GLU A CA 1
ATOM 738 C C . GLU A 1 94 ? 15.205 1.272 0.961 1.00 95.81 94 GLU A C 1
ATOM 740 O O . GLU A 1 94 ? 15.948 1.112 -0.009 1.00 95.81 94 GLU A O 1
ATOM 745 N N . ALA A 1 95 ? 14.855 2.483 1.390 1.00 94.31 95 ALA A N 1
ATOM 746 C CA . ALA A 1 95 ? 15.390 3.728 0.854 1.00 94.31 95 ALA A CA 1
ATOM 747 C C . ALA A 1 95 ? 16.027 4.552 1.977 1.00 94.31 95 ALA A C 1
ATOM 749 O O . ALA A 1 95 ? 15.401 4.813 3.006 1.00 94.31 95 ALA A O 1
ATOM 750 N N . ARG A 1 96 ? 17.269 4.995 1.766 1.00 94.75 96 ARG A N 1
ATOM 751 C CA . ARG A 1 96 ? 18.012 5.840 2.710 1.00 94.75 96 ARG A CA 1
ATOM 752 C C . ARG A 1 96 ? 17.972 7.285 2.231 1.00 94.75 96 ARG A C 1
ATOM 754 O O . ARG A 1 96 ? 18.383 7.582 1.115 1.00 94.75 96 ARG A O 1
ATOM 761 N N . LEU A 1 97 ? 17.466 8.174 3.077 1.00 95.06 97 LEU A N 1
ATOM 762 C CA . LEU A 1 97 ? 17.249 9.587 2.776 1.00 95.06 97 LEU A CA 1
ATOM 763 C C . LEU A 1 97 ? 18.006 10.445 3.791 1.00 95.06 97 LEU A C 1
ATOM 765 O O . LEU A 1 97 ? 17.918 10.200 4.993 1.00 95.06 97 LEU A O 1
ATOM 769 N N . MET A 1 98 ? 18.719 11.473 3.332 1.00 95.06 98 MET A N 1
ATOM 770 C CA . MET A 1 98 ? 19.286 12.490 4.221 1.00 95.06 98 MET A CA 1
ATOM 771 C C . MET A 1 98 ? 18.276 13.618 4.440 1.00 95.06 98 MET A C 1
ATOM 773 O O . MET A 1 98 ? 17.841 14.262 3.488 1.00 95.06 98 MET A O 1
ATOM 777 N N . GLN A 1 99 ? 17.932 13.884 5.699 1.00 92.31 99 GLN A N 1
ATOM 778 C CA . GLN A 1 99 ? 17.132 15.034 6.111 1.00 92.31 99 GLN A CA 1
ATOM 779 C C . GLN A 1 99 ? 17.954 15.886 7.087 1.00 92.31 99 GLN A C 1
ATOM 781 O O . GLN A 1 99 ? 18.064 15.586 8.280 1.00 92.31 99 GLN A O 1
ATOM 786 N N . GLY A 1 100 ? 18.580 16.945 6.564 1.00 92.88 100 GLY A N 1
ATOM 787 C CA . GLY A 1 100 ? 19.560 17.741 7.306 1.00 92.88 100 GLY A CA 1
ATOM 788 C C . GLY A 1 100 ? 20.773 16.891 7.698 1.00 92.88 100 GLY A C 1
ATOM 789 O O . GLY A 1 100 ? 21.421 16.301 6.840 1.00 92.88 100 GLY A O 1
ATOM 790 N N . HIS A 1 101 ? 21.052 16.792 9.000 1.00 93.62 101 HIS A N 1
ATOM 791 C CA . HIS A 1 101 ? 22.142 15.969 9.548 1.00 93.62 101 HIS A CA 1
ATOM 792 C C . HIS A 1 101 ? 21.708 14.556 9.970 1.00 93.62 101 HIS A C 1
ATOM 794 O O . HIS A 1 101 ? 22.469 13.853 10.633 1.00 93.62 101 HIS A O 1
ATOM 800 N N . LYS A 1 102 ? 20.477 14.139 9.645 1.00 94.81 102 LYS A N 1
ATOM 801 C CA . LYS A 1 102 ? 19.944 12.823 10.015 1.00 94.81 102 LYS A CA 1
ATOM 802 C C . LYS A 1 102 ? 19.722 11.967 8.777 1.00 94.81 102 LYS A C 1
ATOM 804 O O . LYS A 1 102 ? 19.177 12.437 7.782 1.00 94.81 102 LYS A O 1
ATOM 809 N N . THR A 1 103 ? 20.087 10.696 8.878 1.00 95.56 103 THR A N 1
ATOM 810 C CA . THR A 1 103 ? 19.725 9.676 7.892 1.00 95.56 103 THR A CA 1
ATOM 811 C C . THR A 1 103 ? 18.440 8.994 8.336 1.00 95.56 103 THR A C 1
ATOM 813 O O . THR A 1 103 ? 18.333 8.548 9.477 1.00 95.56 103 THR A O 1
ATOM 816 N N . ILE A 1 104 ? 17.472 8.912 7.431 1.00 97.00 104 ILE A N 1
ATOM 817 C CA . ILE A 1 104 ? 16.194 8.233 7.622 1.00 97.00 104 ILE A CA 1
ATOM 818 C C . ILE A 1 104 ? 16.170 7.022 6.702 1.00 97.00 104 ILE A C 1
ATOM 820 O O . ILE A 1 104 ? 16.460 7.139 5.512 1.00 97.00 104 ILE A O 1
ATOM 824 N N . VAL A 1 105 ? 15.812 5.869 7.256 1.00 95.81 105 VAL A N 1
ATOM 825 C CA . VAL A 1 105 ? 15.560 4.645 6.494 1.00 95.81 105 VAL A CA 1
ATOM 826 C C . VAL A 1 105 ? 14.049 4.497 6.344 1.00 95.81 105 VAL A C 1
ATOM 828 O O . VAL A 1 105 ? 13.316 4.602 7.327 1.00 95.81 105 VAL A O 1
ATOM 831 N N . ARG A 1 106 ? 13.579 4.319 5.109 1.00 95.88 106 ARG A N 1
ATOM 832 C CA . ARG A 1 106 ? 12.185 3.995 4.792 1.00 95.88 106 ARG A CA 1
ATOM 833 C C . ARG A 1 106 ? 12.111 2.569 4.284 1.00 95.88 106 ARG A C 1
ATOM 835 O O . ARG A 1 106 ? 12.885 2.201 3.409 1.00 95.88 106 ARG A O 1
ATOM 842 N N . GLU A 1 107 ? 11.146 1.822 4.790 1.00 96.62 107 GLU A N 1
ATOM 843 C CA . GLU A 1 107 ? 10.932 0.411 4.479 1.00 96.62 107 GLU A CA 1
ATOM 844 C C . GLU A 1 107 ? 9.483 0.188 4.039 1.00 96.62 107 GLU A C 1
ATOM 846 O O . GLU A 1 107 ? 8.621 1.064 4.182 1.00 96.62 107 GLU A O 1
ATOM 851 N N . LEU A 1 108 ? 9.206 -0.995 3.494 1.00 96.69 108 LEU A N 1
ATOM 852 C CA . LEU A 1 108 ? 7.848 -1.398 3.151 1.00 96.69 108 LEU A CA 1
ATOM 853 C C . LEU A 1 108 ? 6.999 -1.549 4.420 1.00 96.69 108 LEU A C 1
ATOM 855 O O . LEU A 1 108 ? 7.337 -2.308 5.324 1.00 96.69 108 LEU A O 1
ATOM 859 N N . HIS A 1 109 ? 5.865 -0.848 4.472 1.00 96.38 109 HIS A N 1
ATOM 860 C CA . HIS A 1 109 ? 4.944 -0.934 5.605 1.00 96.38 109 HIS A CA 1
ATOM 861 C C . HIS A 1 109 ? 4.427 -2.364 5.785 1.00 96.38 109 HIS A C 1
ATOM 863 O O . HIS A 1 109 ? 3.995 -2.940 4.790 1.00 96.38 109 HIS A O 1
ATOM 869 N N . PRO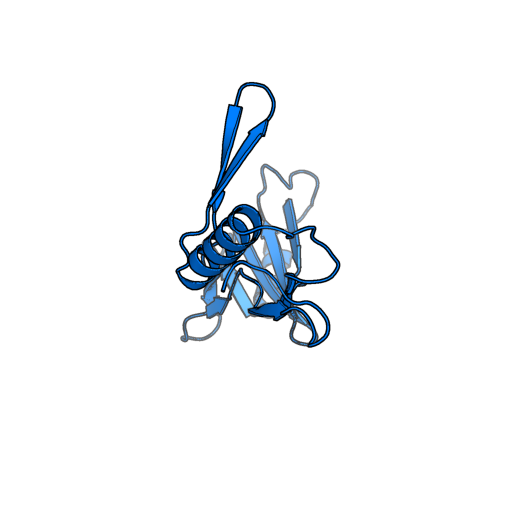 A 1 110 ? 4.388 -2.927 7.006 1.00 96.06 110 PRO A N 1
ATOM 870 C CA . PRO A 1 110 ? 3.748 -4.213 7.264 1.00 96.06 110 PRO A CA 1
ATOM 871 C C . PRO A 1 110 ? 2.227 -4.106 7.120 1.00 96.06 110 PRO A C 1
ATOM 873 O O . PRO A 1 110 ? 1.663 -3.011 7.087 1.00 96.06 110 PRO A O 1
ATOM 876 N N . ASP A 1 111 ? 1.553 -5.249 7.054 1.00 95.81 111 ASP A N 1
ATOM 877 C CA . ASP A 1 111 ? 0.089 -5.279 7.057 1.00 95.81 111 ASP A CA 1
ATOM 878 C C . ASP A 1 111 ? -0.460 -4.719 8.372 1.00 95.81 111 ASP A C 1
ATOM 880 O O . ASP A 1 111 ? 0.158 -4.836 9.434 1.00 95.81 111 ASP A O 1
ATOM 884 N N . ARG A 1 112 ? -1.633 -4.100 8.294 1.00 94.94 112 ARG A N 1
ATOM 885 C CA . ARG A 1 112 ? -2.353 -3.570 9.447 1.00 94.94 112 ARG A CA 1
ATOM 886 C C . ARG A 1 112 ? -3.263 -4.649 10.015 1.00 94.94 112 ARG A C 1
ATOM 888 O O . ARG A 1 112 ? -4.029 -5.268 9.282 1.00 94.94 112 ARG A O 1
ATOM 895 N N . ILE A 1 113 ? -3.181 -4.859 11.324 1.00 95.00 113 ILE A N 1
ATOM 896 C CA . ILE A 1 113 ? -3.956 -5.874 12.045 1.00 95.00 113 ILE A CA 1
ATOM 897 C C . ILE A 1 113 ? -4.950 -5.160 12.951 1.00 95.00 113 ILE A C 1
ATOM 899 O O . ILE A 1 113 ? -4.568 -4.255 13.692 1.00 95.00 113 ILE A O 1
ATOM 903 N N . TYR A 1 114 ? -6.211 -5.568 12.900 1.00 94.38 114 TYR A N 1
ATOM 904 C CA . TYR A 1 114 ? -7.282 -5.016 13.718 1.00 94.38 114 TYR A CA 1
ATOM 905 C C . TYR A 1 114 ? -7.945 -6.127 14.516 1.00 94.38 114 TYR A C 1
ATOM 907 O O . TYR A 1 114 ? -8.079 -7.259 14.055 1.00 94.38 114 TYR A O 1
ATOM 915 N N . ASN A 1 115 ? -8.433 -5.760 15.694 1.00 93.44 115 ASN A N 1
ATOM 916 C CA . ASN A 1 115 ? -9.394 -6.552 16.428 1.00 93.44 115 ASN A CA 1
ATOM 917 C C . ASN A 1 115 ? -10.723 -6.507 15.651 1.00 93.44 115 ASN A C 1
ATOM 919 O O . ASN A 1 115 ? -11.322 -5.423 15.523 1.00 93.44 115 ASN A O 1
ATOM 923 N N . PRO A 1 116 ? -11.160 -7.646 15.101 1.00 88.81 116 PRO A N 1
ATOM 924 C CA . PRO A 1 116 ? -12.386 -7.739 14.326 1.00 88.81 116 PRO A CA 1
ATOM 925 C C . PRO A 1 116 ? -13.614 -7.552 15.223 1.00 88.81 116 PRO A C 1
ATOM 927 O O . PRO A 1 116 ? -13.550 -7.680 16.447 1.00 88.81 116 PRO A O 1
ATOM 930 N N . LYS A 1 117 ? -14.768 -7.273 14.612 1.00 81.19 117 LYS A N 1
ATOM 931 C CA . LYS A 1 117 ? -16.057 -7.414 15.310 1.00 81.19 117 LYS A CA 1
ATOM 932 C C . LYS A 1 117 ? -16.545 -8.850 15.419 1.00 81.19 117 LYS A C 1
ATOM 934 O O . LYS A 1 117 ? -17.309 -9.169 16.323 1.00 81.19 117 LYS A O 1
ATOM 939 N N . THR A 1 118 ? -16.185 -9.653 14.432 1.00 75.56 118 THR A N 1
ATOM 940 C CA . THR A 1 118 ? -16.500 -11.078 14.324 1.00 75.56 118 THR A CA 1
ATOM 941 C C . THR A 1 118 ? -15.310 -11.897 14.804 1.00 75.56 118 THR A C 1
ATOM 943 O O . THR A 1 118 ? -14.212 -11.369 14.850 1.00 75.56 118 THR A O 1
ATOM 946 N N . ASP A 1 119 ? -15.461 -13.192 15.060 1.00 68.00 119 ASP A N 1
ATOM 947 C CA . ASP A 1 119 ? -14.356 -14.020 15.583 1.00 68.00 119 ASP A CA 1
ATOM 948 C C . ASP A 1 119 ? -13.197 -14.290 14.590 1.00 68.00 119 ASP A C 1
ATOM 950 O O . ASP A 1 119 ? -12.228 -14.960 14.935 1.00 68.00 119 ASP A O 1
ATOM 954 N N . ASN A 1 120 ? -13.253 -13.760 13.363 1.00 74.75 120 ASN A N 1
ATOM 955 C CA . ASN A 1 120 ? -12.218 -13.943 12.340 1.00 74.75 120 ASN A CA 1
ATOM 956 C C . ASN A 1 120 ? -11.191 -12.809 12.342 1.00 74.75 120 ASN A C 1
ATOM 958 O O . ASN A 1 120 ? -11.579 -11.646 12.314 1.00 74.75 120 ASN A O 1
ATOM 962 N N . GLU A 1 121 ? -9.899 -13.144 12.269 1.00 82.06 121 GLU A N 1
ATOM 963 C CA . GLU A 1 121 ? -8.791 -12.185 12.149 1.00 82.06 121 GLU A CA 1
ATOM 964 C C . GLU A 1 121 ? -9.043 -11.131 11.052 1.00 82.06 121 GLU A C 1
ATOM 966 O O . GLU A 1 121 ? -9.356 -11.472 9.909 1.00 82.06 121 GLU A O 1
ATOM 971 N N . LEU A 1 122 ? -8.871 -9.845 11.389 1.00 91.38 122 LEU A N 1
ATOM 972 C CA . LEU A 1 122 ? -8.967 -8.743 10.432 1.00 91.38 122 LEU A CA 1
ATOM 973 C C . LEU A 1 122 ? -7.575 -8.189 10.114 1.00 91.38 122 LEU A C 1
ATOM 975 O O . LEU A 1 122 ? -6.989 -7.432 10.891 1.00 91.38 122 LEU A O 1
ATOM 979 N N . ARG A 1 123 ? -7.068 -8.541 8.932 1.00 94.69 123 ARG A N 1
ATOM 980 C CA . ARG A 1 123 ? -5.768 -8.108 8.415 1.00 94.69 123 ARG A CA 1
ATOM 981 C C . ARG A 1 123 ? -5.935 -7.388 7.081 1.00 94.69 123 ARG A C 1
ATOM 983 O O . ARG A 1 123 ? -6.523 -7.935 6.153 1.00 94.69 123 ARG A O 1
ATOM 990 N N . LEU A 1 124 ? -5.394 -6.176 6.985 1.00 94.56 124 LEU A N 1
ATOM 991 C CA . LEU A 1 124 ? -5.452 -5.328 5.795 1.00 94.56 124 LEU A CA 1
ATOM 992 C C . LEU A 1 124 ? -4.049 -5.101 5.228 1.00 94.56 124 LEU A C 1
ATOM 994 O O . LEU A 1 124 ? -3.108 -4.805 5.970 1.00 94.56 124 LEU A O 1
ATOM 998 N N . SER A 1 125 ? -3.907 -5.204 3.906 1.00 95.44 125 SER A N 1
ATOM 999 C CA . SER A 1 125 ? -2.660 -4.822 3.240 1.00 95.44 125 SER A CA 1
ATOM 1000 C C . SER A 1 125 ? -2.444 -3.319 3.390 1.00 95.44 125 SER A C 1
ATOM 1002 O O . SER A 1 125 ? -3.287 -2.522 2.993 1.00 95.44 125 SER A O 1
ATOM 1004 N N . SER A 1 126 ? -1.289 -2.921 3.918 1.00 95.25 126 SER A N 1
ATOM 1005 C CA . SER A 1 126 ? -0.885 -1.503 3.970 1.00 95.25 126 SER A CA 1
ATOM 1006 C C . SER A 1 126 ? -0.118 -1.065 2.726 1.00 95.25 126 SER A C 1
ATOM 1008 O O . SER A 1 126 ? 0.382 0.058 2.661 1.00 95.25 126 SER A O 1
ATOM 1010 N N . ARG A 1 127 ? 0.069 -1.985 1.778 1.00 97.06 127 ARG A N 1
ATOM 1011 C CA . ARG A 1 127 ? 0.858 -1.783 0.569 1.00 97.06 127 ARG A CA 1
ATOM 1012 C C . ARG A 1 127 ? -0.056 -1.910 -0.634 1.00 97.06 127 ARG A C 1
ATOM 1014 O O . ARG A 1 127 ? -0.929 -2.776 -0.680 1.00 97.06 127 ARG A O 1
ATOM 1021 N N . SER A 1 128 ? 0.213 -1.058 -1.606 1.00 97.94 128 SER A N 1
ATOM 1022 C CA . SER A 1 128 ? -0.401 -1.121 -2.919 1.00 97.94 128 SER A CA 1
ATOM 1023 C C . SER A 1 128 ? -0.030 -2.419 -3.638 1.00 97.94 128 SER A C 1
ATOM 1025 O O . SER A 1 128 ? 1.103 -2.900 -3.521 1.00 97.94 128 SER A O 1
ATOM 1027 N N . LEU A 1 129 ? -0.966 -2.971 -4.407 1.00 98.06 129 LEU A N 1
ATOM 1028 C CA . LEU A 1 129 ? -0.678 -4.049 -5.345 1.00 98.06 129 LEU A CA 1
ATOM 1029 C C . LEU A 1 129 ? 0.190 -3.510 -6.489 1.00 98.06 129 LEU A C 1
ATOM 1031 O O . LEU A 1 129 ? -0.184 -2.558 -7.177 1.00 98.06 129 LEU A O 1
ATOM 1035 N N . LEU A 1 130 ? 1.347 -4.131 -6.708 1.00 98.25 130 LEU A N 1
ATOM 1036 C CA . LEU A 1 130 ? 2.321 -3.648 -7.679 1.00 98.25 130 LEU A CA 1
ATOM 1037 C C . LEU A 1 130 ? 2.146 -4.314 -9.045 1.00 98.25 130 LEU A C 1
ATOM 1039 O O . LEU A 1 130 ? 2.204 -5.536 -9.168 1.00 98.25 130 LEU A O 1
ATOM 1043 N N . PHE A 1 131 ? 2.023 -3.485 -10.074 1.00 98.50 131 PHE A N 1
ATOM 1044 C CA . PHE A 1 131 ? 2.252 -3.846 -11.469 1.00 98.50 131 PHE A CA 1
ATOM 1045 C C . PHE A 1 131 ? 3.619 -3.320 -11.903 1.00 98.50 131 PHE A C 1
ATOM 1047 O O . PHE A 1 131 ? 4.118 -2.356 -11.327 1.00 98.50 131 PHE A O 1
ATOM 1054 N N . ILE A 1 132 ? 4.211 -3.913 -12.936 1.00 97.94 132 ILE A N 1
ATOM 1055 C CA . ILE A 1 132 ? 5.416 -3.390 -13.585 1.00 97.94 132 ILE A CA 1
ATOM 1056 C C . ILE A 1 132 ? 5.084 -2.990 -15.023 1.00 97.94 132 ILE A C 1
ATOM 1058 O O . ILE A 1 132 ? 4.499 -3.779 -15.768 1.00 97.94 132 ILE A O 1
ATOM 1062 N N . ARG A 1 133 ? 5.440 -1.761 -15.415 1.00 98.25 133 ARG A N 1
ATOM 1063 C CA . ARG A 1 133 ? 5.345 -1.315 -16.812 1.00 98.25 133 ARG A CA 1
ATOM 1064 C C . ARG A 1 133 ? 6.696 -1.491 -17.481 1.00 98.25 133 ARG A C 1
ATOM 1066 O O . ARG A 1 133 ? 7.623 -0.734 -17.220 1.00 98.25 133 ARG A O 1
ATOM 1073 N N . HIS A 1 134 ? 6.799 -2.522 -18.310 1.00 95.69 134 HIS A N 1
ATOM 1074 C CA . HIS A 1 1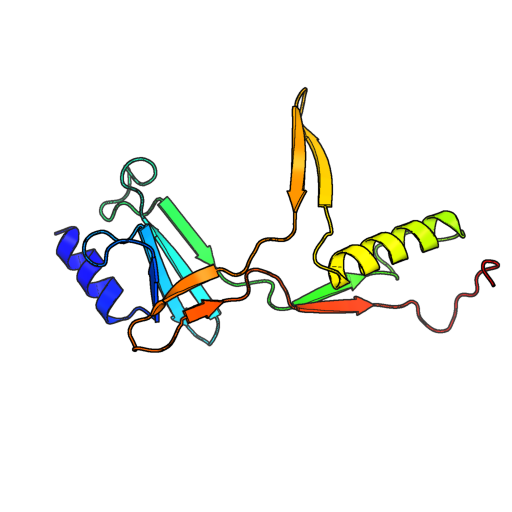34 ? 7.961 -2.751 -19.163 1.00 95.69 134 HIS A CA 1
ATOM 1075 C C . HIS A 1 134 ? 7.990 -1.771 -20.339 1.00 95.69 134 HIS A C 1
ATOM 1077 O O . HIS A 1 134 ? 6.959 -1.221 -20.713 1.00 95.69 134 HIS A O 1
ATOM 1083 N N . VAL A 1 135 ? 9.166 -1.616 -20.951 1.00 95.75 135 VAL A N 1
ATOM 1084 C CA . VAL A 1 135 ? 9.305 -0.888 -22.217 1.00 95.75 135 VAL A CA 1
ATOM 1085 C C . VAL A 1 135 ? 8.551 -1.591 -23.347 1.00 95.75 135 VAL A C 1
ATOM 1087 O O . VAL A 1 135 ? 8.481 -2.824 -23.398 1.00 95.75 135 VAL A O 1
ATOM 1090 N N . GLY A 1 136 ? 8.019 -0.802 -24.281 1.00 94.06 136 GLY A N 1
ATOM 1091 C CA . GLY A 1 136 ? 7.471 -1.309 -25.535 1.00 94.06 136 GLY A CA 1
ATOM 1092 C C . GLY A 1 136 ? 8.509 -1.976 -26.457 1.00 94.06 136 GLY A C 1
ATOM 1093 O O . GLY A 1 136 ? 9.701 -2.049 -26.178 1.00 94.06 136 GLY A O 1
ATOM 1094 N N . ARG A 1 137 ? 8.049 -2.443 -27.623 1.00 93.81 137 ARG A N 1
ATOM 1095 C CA . ARG A 1 137 ? 8.846 -3.243 -28.584 1.00 93.81 137 ARG A CA 1
ATOM 1096 C C . ARG A 1 137 ? 9.839 -2.449 -29.447 1.00 93.81 137 ARG A C 1
ATOM 1098 O O . ARG A 1 137 ? 10.463 -3.032 -30.327 1.00 93.81 137 ARG A O 1
ATOM 1105 N N . LEU A 1 138 ? 9.915 -1.131 -29.280 1.00 95.25 138 LEU A N 1
ATOM 1106 C CA . LEU A 1 138 ? 10.664 -0.256 -30.186 1.00 95.25 138 LEU A CA 1
ATOM 1107 C C . LEU A 1 138 ? 12.160 -0.199 -29.853 1.00 95.25 138 LEU A C 1
ATOM 1109 O O . LEU A 1 138 ? 12.990 -0.178 -30.758 1.00 95.25 138 LEU A O 1
ATOM 1113 N N . LEU A 1 139 ? 12.488 -0.117 -28.563 1.00 90.50 139 LEU A N 1
ATOM 1114 C CA . LEU A 1 139 ? 13.841 0.166 -28.101 1.00 90.50 139 LEU A CA 1
ATOM 1115 C C . LEU A 1 139 ? 14.645 -1.122 -27.921 1.00 90.50 139 LEU A C 1
ATOM 1117 O O . LEU A 1 139 ? 14.161 -2.096 -27.348 1.00 90.50 139 LEU A O 1
ATOM 1121 N N . TYR A 1 140 ? 15.898 -1.071 -28.360 1.00 91.56 140 TYR A N 1
ATOM 1122 C CA . TYR A 1 140 ? 16.915 -2.087 -28.108 1.00 91.56 140 TYR A CA 1
ATOM 1123 C C . TYR A 1 140 ? 18.004 -1.495 -27.215 1.00 91.56 140 TYR A C 1
ATOM 1125 O O . TYR A 1 140 ? 18.176 -0.277 -27.154 1.00 91.56 140 TYR A O 1
ATOM 1133 N N . THR A 1 141 ? 18.742 -2.360 -26.528 1.00 91.31 141 THR A N 1
ATOM 1134 C CA . THR A 1 141 ? 19.892 -1.984 -25.699 1.00 91.31 141 THR A CA 1
ATOM 1135 C C . THR A 1 141 ? 21.043 -2.919 -26.025 1.00 91.31 141 THR A C 1
ATOM 1137 O O . THR A 1 141 ? 20.789 -4.075 -26.338 1.00 91.31 141 THR A O 1
ATOM 1140 N N . ASP A 1 142 ? 22.277 -2.468 -25.865 1.00 92.12 142 ASP A N 1
ATOM 1141 C CA . ASP A 1 142 ? 23.490 -3.283 -26.002 1.00 92.12 142 ASP A CA 1
ATOM 1142 C C . ASP A 1 142 ? 23.801 -4.149 -24.764 1.00 92.12 142 ASP A C 1
ATOM 1144 O O . ASP A 1 142 ? 24.839 -4.803 -24.704 1.00 92.12 142 ASP A O 1
ATOM 1148 N N . VAL A 1 143 ? 22.906 -4.162 -23.768 1.00 89.88 143 VAL A N 1
ATOM 1149 C CA . VAL A 1 143 ? 23.050 -4.947 -22.532 1.00 89.88 143 VAL A CA 1
ATOM 1150 C C . VAL A 1 143 ? 23.088 -6.454 -22.811 1.00 89.88 143 VAL A C 1
ATOM 1152 O O . VAL A 1 143 ? 23.735 -7.185 -22.058 1.00 89.88 143 VAL A O 1
ATOM 1155 N N . ILE A 1 144 ? 22.405 -6.909 -23.868 1.00 83.19 144 ILE A N 1
ATOM 1156 C CA . ILE A 1 144 ? 22.448 -8.270 -24.428 1.00 83.19 144 ILE A CA 1
ATOM 1157 C C . ILE A 1 144 ? 22.226 -8.175 -25.937 1.00 83.19 144 ILE A C 1
ATOM 1159 O O . ILE A 1 144 ? 21.287 -7.445 -26.327 1.00 83.19 144 ILE A O 1
#

Foldseek 3Di:
DLQVVLVVLQVQFQFFDDDSSDTQWTWHADPNWIKIFGADCVQQVVDPNRTNDIDTRDQQADELEPEDVDDQAAPVSVVVSVVQVVCVVVQNDWDWDDDPPDIDIDGQDQWDWGGGPDPDTDTGHPDHHYDYHDYDPPDDHPND

Organism: NCBI:txid392030

pLDDT: mean 92.36, std 7.28, range [61.66, 98.5]

Radius of gyration: 21.18 Å; chains: 1; bounding box: 46×34×56 Å